Protein AF-A0A412A015-F1 (afdb_monomer)

Organism: NCBI:txid491921

Nearest PDB structures (foldseek):
  1dlq-assembly1_B  TM=6.192E-01  e=5.025E+00  Acinetobacter baylyi ADP1
  9axv-assembly1_AU  TM=5.858E-01  e=9.265E+00  Schizosaccharomyces pombe

Radius of gyration: 15.04 Å; Cα contacts (8 Å, |Δi|>4): 245; chains: 1; bounding box: 33×33×51 Å

Structure (mmCIF, N/CA/C/O backbone):
data_AF-A0A412A015-F1
#
_entry.id   AF-A0A412A015-F1
#
loop_
_atom_site.group_PDB
_atom_site.id
_atom_site.type_symbol
_atom_site.label_atom_id
_atom_site.label_alt_id
_atom_site.label_comp_id
_atom_site.label_asym_id
_atom_site.label_entity_id
_atom_site.label_seq_id
_atom_site.pdbx_PDB_ins_code
_atom_site.Cartn_x
_atom_site.Cartn_y
_atom_site.Cartn_z
_atom_site.occupancy
_atom_site.B_iso_or_equiv
_atom_site.auth_seq_id
_atom_site.auth_comp_id
_atom_site.auth_asym_id
_atom_site.auth_atom_id
_atom_site.pdbx_PDB_model_num
ATOM 1 N N . MET A 1 1 ? 14.291 -6.846 10.092 1.00 57.53 1 MET A N 1
ATOM 2 C CA . MET A 1 1 ? 13.620 -5.918 9.161 1.00 57.53 1 MET A CA 1
ATOM 3 C C . MET A 1 1 ? 12.517 -5.234 9.947 1.00 57.53 1 MET A C 1
ATOM 5 O O . MET A 1 1 ? 12.012 -5.866 10.870 1.00 57.53 1 MET A O 1
ATOM 9 N N . GLY A 1 2 ? 12.268 -3.950 9.680 1.00 76.25 2 GLY A N 1
ATOM 10 C CA . GLY A 1 2 ? 11.209 -3.178 10.340 1.00 76.25 2 GLY A CA 1
ATOM 11 C C . GLY A 1 2 ? 9.816 -3.598 9.871 1.00 76.25 2 GLY A C 1
ATOM 12 O O . GLY A 1 2 ? 9.691 -4.554 9.103 1.00 76.25 2 GLY A O 1
ATOM 13 N N . GLN A 1 3 ? 8.791 -2.894 10.341 1.00 89.19 3 GLN A N 1
ATOM 14 C CA . GLN A 1 3 ? 7.418 -3.067 9.869 1.00 89.19 3 GLN A CA 1
ATOM 15 C C . GLN A 1 3 ? 7.094 -2.010 8.813 1.00 89.19 3 GLN A C 1
ATOM 17 O O . GLN A 1 3 ? 7.634 -0.904 8.839 1.00 89.19 3 GLN A O 1
ATOM 22 N N . PHE A 1 4 ? 6.211 -2.356 7.882 1.00 94.25 4 PHE A N 1
ATOM 23 C CA . PHE A 1 4 ? 5.628 -1.395 6.962 1.00 94.25 4 PHE A CA 1
ATOM 24 C C . PHE A 1 4 ? 4.392 -0.774 7.593 1.00 94.25 4 PHE A C 1
ATOM 26 O O . PHE A 1 4 ? 3.511 -1.484 8.076 1.00 94.25 4 PHE A O 1
ATOM 33 N N . SER A 1 5 ? 4.303 0.545 7.536 1.00 95.12 5 SER A N 1
ATOM 34 C CA . SER A 1 5 ? 3.103 1.279 7.904 1.00 95.12 5 SER A CA 1
ATOM 35 C C . SER A 1 5 ? 3.038 2.570 7.102 1.00 95.12 5 SER A C 1
ATOM 37 O O . SER A 1 5 ? 4.060 3.149 6.722 1.00 95.12 5 SER A O 1
ATOM 39 N N . TRP A 1 6 ? 1.813 3.009 6.857 1.00 97.00 6 TRP A N 1
ATOM 40 C CA . TRP A 1 6 ? 1.496 4.228 6.133 1.00 97.00 6 TRP A CA 1
ATOM 41 C C . TRP A 1 6 ? 0.447 5.013 6.898 1.00 97.00 6 TRP A C 1
ATOM 43 O O . TRP A 1 6 ? -0.197 4.502 7.812 1.00 97.00 6 TRP A O 1
ATOM 53 N N . LYS A 1 7 ? 0.223 6.248 6.471 1.00 97.12 7 LYS A N 1
ATOM 54 C CA . LYS A 1 7 ? -0.950 7.024 6.846 1.00 97.12 7 LYS A CA 1
ATOM 55 C C . LYS A 1 7 ? -2.031 6.867 5.790 1.00 97.12 7 LYS A C 1
ATOM 57 O O . LYS A 1 7 ? -1.752 6.906 4.588 1.00 97.12 7 LYS A O 1
ATOM 62 N N . THR A 1 8 ? -3.271 6.721 6.237 1.00 97.56 8 THR A N 1
ATOM 63 C CA . THR A 1 8 ? -4.439 6.754 5.358 1.00 97.56 8 THR A CA 1
ATOM 64 C C . THR A 1 8 ? -4.493 8.089 4.615 1.00 97.56 8 THR A C 1
ATOM 66 O O . THR A 1 8 ? -4.212 9.159 5.154 1.00 97.56 8 THR A O 1
ATOM 69 N N . SER A 1 9 ? -4.823 8.040 3.333 1.00 97.44 9 SER A N 1
ATOM 70 C CA . SER A 1 9 ? -4.836 9.197 2.448 1.00 97.44 9 SER A CA 1
ATOM 71 C C . SER A 1 9 ? -5.930 10.203 2.820 1.00 97.44 9 SER A C 1
ATOM 73 O O . SER A 1 9 ? -5.715 11.400 2.621 1.00 97.44 9 SER A O 1
ATOM 75 N N . ASP A 1 10 ? -7.056 9.736 3.369 1.00 97.44 10 ASP A N 1
ATOM 76 C CA . ASP A 1 10 ? -8.255 10.512 3.715 1.00 97.44 10 ASP A CA 1
ATOM 77 C C . ASP A 1 10 ? -8.211 11.125 5.123 1.00 97.44 10 ASP A C 1
ATOM 79 O O . ASP A 1 10 ? -8.477 12.316 5.282 1.00 97.44 10 ASP A O 1
ATOM 83 N N . THR A 1 11 ? -7.854 10.343 6.143 1.00 96.38 11 THR A N 1
ATOM 84 C CA . THR A 1 11 ? -7.856 10.788 7.550 1.00 96.38 11 THR A CA 1
ATOM 85 C C . THR A 1 11 ? -6.464 11.114 8.088 1.00 96.38 11 THR A C 1
ATOM 87 O O . THR A 1 11 ? -6.353 11.710 9.159 1.00 96.38 11 THR A O 1
ATOM 90 N N . LYS A 1 12 ? -5.398 10.760 7.354 1.00 95.94 12 LYS A N 1
ATOM 91 C CA . LYS A 1 12 ? -3.989 10.886 7.777 1.00 95.94 12 LYS A CA 1
ATOM 92 C C . LYS A 1 12 ? -3.657 10.104 9.053 1.00 95.94 12 LYS A C 1
ATOM 94 O O . LYS A 1 12 ? -2.639 10.369 9.693 1.00 95.94 12 LYS A O 1
ATOM 99 N N . ARG A 1 13 ? -4.488 9.123 9.406 1.00 94.62 13 ARG A N 1
ATOM 100 C CA . ARG A 1 13 ? -4.288 8.230 10.547 1.00 94.62 13 ARG A CA 1
ATOM 101 C C . ARG A 1 13 ? -3.248 7.169 10.193 1.00 94.62 13 ARG A C 1
ATOM 103 O O . ARG A 1 13 ? -3.302 6.598 9.106 1.00 94.62 13 ARG A O 1
ATOM 110 N N . ALA A 1 14 ? -2.309 6.900 11.096 1.00 95.56 14 ALA A N 1
A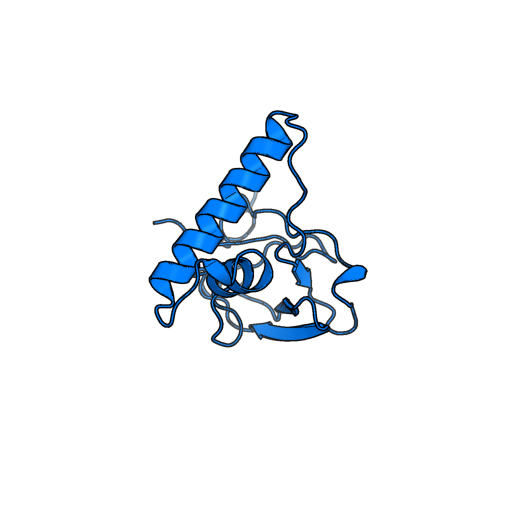TOM 111 C CA . ALA A 1 14 ? -1.359 5.801 10.937 1.00 95.56 14 ALA A CA 1
ATOM 112 C C . ALA A 1 14 ? -2.094 4.453 10.896 1.00 95.56 14 ALA A C 1
ATOM 114 O O . ALA A 1 14 ? -2.992 4.222 11.703 1.00 95.56 14 ALA A O 1
ATOM 115 N N . ILE A 1 15 ? -1.722 3.574 9.967 1.00 96.12 15 ILE A N 1
ATOM 116 C CA . ILE A 1 15 ? -2.253 2.213 9.858 1.00 96.12 15 ILE A CA 1
ATOM 117 C C . ILE A 1 15 ? -1.521 1.340 10.875 1.00 96.12 15 ILE A C 1
ATOM 119 O O . ILE A 1 15 ? -0.444 0.803 10.623 1.00 96.12 15 ILE A O 1
ATOM 123 N N . THR A 1 16 ? -2.116 1.221 12.050 1.00 95.38 16 THR A N 1
ATOM 124 C CA . THR A 1 16 ? -1.543 0.507 13.183 1.00 95.38 16 THR A CA 1
ATOM 125 C C . THR A 1 16 ? -1.654 -1.009 13.045 1.00 95.38 16 THR A C 1
ATOM 127 O O . THR A 1 16 ? -2.596 -1.539 12.444 1.00 95.38 16 THR A O 1
ATOM 130 N N . ILE A 1 17 ? -0.680 -1.724 13.610 1.00 93.81 17 ILE A N 1
ATOM 131 C CA . ILE A 1 17 ? -0.719 -3.186 13.662 1.00 93.81 17 ILE A CA 1
ATOM 132 C C . ILE A 1 17 ? -1.685 -3.680 14.737 1.00 93.81 17 ILE A C 1
ATOM 134 O O . ILE A 1 17 ? -1.992 -2.986 15.701 1.00 93.81 17 ILE A O 1
ATOM 138 N N . TRP A 1 18 ? -2.140 -4.923 14.610 1.00 90.12 18 TRP A N 1
ATOM 139 C CA . TRP A 1 18 ? -3.085 -5.506 15.564 1.00 90.12 18 TRP A CA 1
ATOM 140 C C . TRP A 1 18 ? -2.539 -5.669 16.989 1.00 90.12 18 TRP A C 1
ATOM 142 O O . TRP A 1 18 ? -3.335 -5.732 17.920 1.00 90.12 18 TRP A O 1
ATOM 152 N N . ASP A 1 19 ? -1.217 -5.754 17.140 1.00 88.69 19 ASP A N 1
ATOM 153 C CA . ASP A 1 19 ? -0.521 -5.976 18.416 1.00 88.69 19 ASP A CA 1
ATOM 154 C C . ASP A 1 19 ? -0.025 -4.668 19.068 1.00 88.69 19 ASP A C 1
ATOM 156 O O . ASP A 1 19 ? 0.731 -4.707 20.035 1.00 88.69 19 ASP A O 1
ATOM 160 N N . CYS A 1 20 ? -0.407 -3.497 18.542 1.00 86.88 20 CYS A N 1
ATOM 161 C CA . CYS A 1 20 ? -0.162 -2.230 19.232 1.00 86.88 20 CYS A CA 1
ATOM 162 C C . CYS A 1 20 ? -1.295 -1.913 20.223 1.00 86.88 20 CYS A C 1
ATOM 164 O O . CYS A 1 20 ? -2.366 -2.521 20.187 1.00 86.88 20 CYS A O 1
ATOM 166 N N . GLU A 1 21 ? -1.070 -0.935 21.100 1.00 85.44 21 GLU A N 1
ATOM 167 C CA . GLU A 1 21 ? -2.040 -0.525 22.122 1.00 85.44 21 GLU A CA 1
ATOM 168 C C . GLU A 1 21 ? -3.361 -0.008 21.532 1.00 85.44 21 GLU A C 1
ATOM 170 O O . GLU A 1 21 ? -4.439 -0.406 21.980 1.00 85.44 21 GLU A O 1
ATOM 175 N N . ASP A 1 22 ? -3.281 0.796 20.470 1.00 83.25 22 ASP A N 1
ATOM 176 C CA . ASP A 1 22 ? -4.448 1.295 19.731 1.00 83.25 22 ASP A CA 1
ATOM 177 C C . ASP A 1 22 ? -5.192 0.191 18.956 1.00 83.25 22 ASP A C 1
ATOM 179 O O . ASP A 1 22 ? -6.326 0.387 18.502 1.00 83.25 22 ASP A O 1
ATOM 183 N N . GLY A 1 23 ? -4.552 -0.971 18.791 1.00 89.25 23 GLY A N 1
ATOM 184 C CA . GLY A 1 23 ? -4.981 -2.051 17.917 1.00 89.25 23 GLY A CA 1
ATOM 185 C C . GLY A 1 23 ? -5.017 -1.649 16.441 1.00 89.25 23 GLY A C 1
ATOM 186 O O . GLY A 1 23 ? -4.741 -0.516 16.048 1.00 89.25 23 GLY A O 1
ATOM 187 N N . SER A 1 24 ? -5.412 -2.596 15.594 1.00 92.50 24 SER A N 1
ATOM 188 C CA . SER A 1 24 ? -5.666 -2.329 14.176 1.00 92.50 24 SER A CA 1
ATOM 189 C C . SER A 1 24 ? -7.112 -1.881 13.945 1.00 92.50 24 SER A C 1
ATOM 191 O O . SER A 1 24 ? -8.008 -2.102 14.765 1.00 92.50 24 SER A O 1
ATOM 193 N N . PHE A 1 25 ? -7.360 -1.254 12.798 1.00 95.31 25 PHE A N 1
ATOM 194 C CA . PHE A 1 25 ? -8.692 -0.837 12.367 1.00 95.31 25 PHE A CA 1
ATOM 195 C C . PHE A 1 25 ? -8.932 -1.206 10.896 1.00 95.31 25 PHE A C 1
ATOM 197 O O . PHE A 1 25 ? -7.977 -1.456 10.159 1.00 95.31 25 PHE A O 1
ATOM 204 N N . PRO A 1 26 ? -10.203 -1.260 10.447 1.00 97.25 26 PRO A N 1
ATOM 205 C CA . PRO A 1 26 ? -10.524 -1.503 9.048 1.00 97.25 26 PRO A CA 1
ATOM 206 C C . PRO A 1 26 ? -9.924 -0.429 8.141 1.00 97.25 26 PRO A C 1
ATOM 208 O O . PRO A 1 26 ? -10.260 0.746 8.263 1.00 97.25 26 PRO A O 1
ATOM 211 N N . VAL A 1 27 ? -9.091 -0.852 7.200 1.00 98.00 27 VAL A N 1
ATOM 212 C CA . VAL A 1 27 ? -8.455 0.008 6.206 1.00 98.00 27 VAL A CA 1
ATOM 213 C C . VAL A 1 27 ? -8.573 -0.629 4.829 1.00 98.00 27 VAL A C 1
ATOM 215 O O . VAL A 1 27 ? -8.517 -1.851 4.679 1.00 98.00 27 VAL A O 1
ATOM 218 N N . TYR A 1 28 ? -8.754 0.197 3.809 1.00 98.50 28 TYR A N 1
ATOM 219 C CA . TYR A 1 28 ? -8.846 -0.243 2.427 1.00 98.50 28 TYR A CA 1
ATOM 220 C C . TYR A 1 28 ? -7.609 0.203 1.662 1.00 98.50 28 TYR A C 1
ATOM 222 O O . TYR A 1 28 ? -7.324 1.396 1.599 1.00 98.50 28 TYR A O 1
ATOM 230 N N . LEU A 1 29 ? -6.908 -0.737 1.030 1.00 98.56 29 LEU A N 1
ATOM 231 C CA . LEU A 1 29 ? -6.015 -0.419 -0.081 1.00 98.56 29 LEU A CA 1
ATOM 232 C C . LEU A 1 29 ? -6.885 -0.194 -1.322 1.00 98.56 29 LEU A C 1
ATOM 234 O O . LEU A 1 29 ? -7.615 -1.094 -1.749 1.00 98.56 29 LEU A O 1
ATOM 238 N N . VAL A 1 30 ? -6.834 1.016 -1.877 1.00 98.50 30 VAL A N 1
ATOM 239 C CA . VAL A 1 30 ? -7.622 1.386 -3.057 1.00 98.50 30 VAL A CA 1
ATOM 240 C C . VAL A 1 30 ? -6.770 1.174 -4.298 1.00 98.50 30 VAL A C 1
ATOM 242 O O . VAL A 1 30 ? -5.683 1.738 -4.424 1.00 98.50 30 VAL A O 1
ATOM 245 N N . THR A 1 31 ? -7.256 0.356 -5.223 1.00 98.12 31 THR A N 1
ATOM 246 C CA . THR A 1 31 ? -6.549 0.044 -6.468 1.00 98.12 31 THR A CA 1
ATOM 247 C C . THR A 1 31 ? -6.853 1.088 -7.556 1.00 98.12 31 THR A C 1
ATOM 249 O O . THR A 1 31 ? -7.879 1.772 -7.487 1.00 98.12 31 THR A O 1
ATOM 252 N N . PRO A 1 32 ? -6.017 1.217 -8.607 1.00 97.88 32 PRO A N 1
ATOM 253 C CA . PRO A 1 32 ? -6.256 2.159 -9.707 1.00 97.88 32 PRO A CA 1
ATOM 254 C C . PRO A 1 32 ? -7.575 1.966 -10.469 1.00 97.88 32 PRO A C 1
ATOM 256 O O . PRO A 1 32 ? -8.086 2.913 -11.062 1.00 97.88 32 PRO A O 1
ATOM 259 N N . ASP A 1 33 ? -8.125 0.753 -10.474 1.00 97.12 33 ASP A N 1
ATOM 260 C CA . ASP A 1 33 ? -9.431 0.410 -11.047 1.00 97.12 33 ASP A CA 1
ATOM 261 C C . ASP A 1 33 ? -10.591 0.540 -10.044 1.00 97.12 33 ASP A C 1
ATOM 263 O O . ASP A 1 33 ? -11.723 0.171 -10.351 1.00 97.12 33 ASP A O 1
ATOM 267 N N . ASN A 1 34 ? -10.339 1.163 -8.887 1.00 97.62 34 ASN A N 1
ATOM 268 C CA . ASN A 1 34 ? -11.303 1.440 -7.825 1.00 97.62 34 ASN A CA 1
ATOM 269 C C . ASN A 1 34 ? -11.848 0.197 -7.108 1.00 97.62 34 ASN A C 1
ATOM 271 O O . ASN A 1 34 ? -12.916 0.289 -6.491 1.00 97.62 34 ASN A O 1
ATOM 275 N N . GLU A 1 35 ? -11.132 -0.927 -7.120 1.00 97.56 35 GLU A N 1
ATOM 276 C CA . GLU A 1 35 ? -11.366 -2.006 -6.160 1.00 97.56 35 GLU A CA 1
ATOM 277 C C . GLU A 1 35 ? -10.845 -1.612 -4.770 1.00 97.56 35 GLU A C 1
ATOM 279 O O . GLU A 1 35 ? -9.938 -0.790 -4.615 1.00 97.56 35 GLU A O 1
ATOM 284 N N . LYS A 1 36 ? -11.503 -2.139 -3.733 1.00 97.75 36 LYS A N 1
ATOM 285 C CA . LYS A 1 36 ? -11.231 -1.817 -2.328 1.00 97.75 36 LYS A CA 1
ATOM 286 C C . LYS A 1 36 ? -10.830 -3.101 -1.622 1.00 97.75 36 LYS A C 1
ATOM 288 O O . LYS A 1 36 ? -11.678 -3.949 -1.337 1.00 97.75 36 LYS A O 1
ATOM 293 N N . ILE A 1 37 ? -9.540 -3.241 -1.350 1.00 98.38 37 ILE A N 1
ATOM 294 C CA . ILE A 1 37 ? -8.985 -4.409 -0.675 1.00 98.38 37 ILE A CA 1
ATOM 295 C C . ILE A 1 37 ? -8.996 -4.128 0.827 1.00 98.38 37 ILE A C 1
ATOM 297 O O . ILE A 1 37 ? -8.205 -3.330 1.322 1.00 98.38 37 ILE A O 1
ATOM 301 N N . LEU A 1 38 ? -9.937 -4.750 1.535 1.00 98.38 38 LEU A N 1
ATOM 302 C CA . LEU A 1 38 ? -10.133 -4.555 2.969 1.00 98.38 38 LEU A CA 1
ATOM 303 C C . LEU A 1 38 ? -9.134 -5.373 3.792 1.00 98.38 38 LEU A C 1
ATOM 305 O O . LEU A 1 38 ? -9.125 -6.600 3.701 1.00 98.38 38 LEU A O 1
ATOM 309 N N . GLU A 1 39 ? -8.414 -4.696 4.680 1.00 98.12 39 GLU A N 1
ATOM 310 C CA . GLU A 1 39 ? -7.670 -5.290 5.786 1.00 98.12 39 GLU A CA 1
ATOM 311 C C . GLU A 1 39 ? -8.284 -4.854 7.119 1.00 98.12 39 GLU A C 1
ATOM 313 O O . GLU A 1 39 ? -8.598 -3.683 7.313 1.00 98.12 39 GLU A O 1
ATOM 318 N N . ARG A 1 40 ? -8.510 -5.799 8.035 1.00 96.56 40 ARG A N 1
ATOM 319 C CA . ARG A 1 40 ? -9.095 -5.516 9.360 1.00 96.56 40 ARG A CA 1
ATOM 320 C C . ARG A 1 40 ? -8.122 -5.747 10.500 1.00 96.56 40 ARG A C 1
ATOM 322 O O . ARG A 1 40 ? -8.371 -5.230 11.579 1.00 96.56 40 ARG A O 1
ATOM 329 N N . ASN A 1 41 ? -7.109 -6.579 10.278 1.00 95.00 41 ASN A N 1
ATOM 330 C CA . ASN A 1 41 ? -6.190 -7.031 11.302 1.00 95.00 41 ASN A CA 1
ATOM 331 C C . ASN A 1 41 ? -4.755 -6.958 10.782 1.00 95.00 41 ASN A C 1
ATOM 333 O O . ASN A 1 41 ? -4.083 -7.976 10.626 1.00 95.00 41 ASN A O 1
ATOM 337 N N . TYR A 1 42 ? -4.320 -5.740 10.461 1.00 96.44 42 TYR A N 1
ATOM 338 C CA . TYR A 1 42 ? -3.042 -5.500 9.807 1.00 96.44 42 TYR A CA 1
ATOM 339 C C . TYR A 1 42 ? -1.863 -5.986 10.666 1.00 96.44 42 TYR A C 1
ATOM 341 O O . TYR A 1 42 ? -1.768 -5.670 11.849 1.00 96.44 42 TYR A O 1
ATOM 349 N N . GLU A 1 43 ? -0.961 -6.767 10.069 1.00 95.19 43 GLU A N 1
ATOM 350 C CA . GLU A 1 43 ? 0.167 -7.405 10.771 1.00 95.19 43 GLU A CA 1
ATOM 351 C C . GLU A 1 43 ? 1.501 -6.655 10.615 1.00 95.19 43 GLU A C 1
ATOM 353 O O . GLU A 1 43 ? 2.504 -7.068 11.191 1.00 95.19 43 GLU A O 1
ATOM 358 N N . GLY A 1 44 ? 1.541 -5.572 9.830 1.00 94.62 44 GLY A N 1
ATOM 359 C CA . GLY A 1 44 ? 2.767 -4.789 9.614 1.00 94.62 44 GLY A CA 1
ATOM 360 C C . GLY A 1 44 ? 3.657 -5.273 8.464 1.00 94.62 44 GLY A C 1
ATOM 361 O O . GLY A 1 44 ? 4.744 -4.737 8.265 1.00 94.62 44 GLY A O 1
ATOM 362 N N . TYR A 1 45 ? 3.228 -6.270 7.684 1.00 95.19 45 TYR A N 1
ATOM 363 C CA . TYR A 1 45 ? 4.014 -6.838 6.574 1.00 95.19 45 TYR A CA 1
ATOM 364 C C . TYR A 1 45 ? 3.646 -6.294 5.188 1.00 95.19 45 TYR A C 1
ATOM 366 O O . TYR A 1 45 ? 4.071 -6.852 4.181 1.00 95.19 45 TYR A O 1
ATOM 374 N N . GLY A 1 46 ? 2.849 -5.226 5.114 1.00 96.44 46 GLY A N 1
ATOM 375 C CA . GLY A 1 46 ? 2.399 -4.662 3.840 1.00 96.44 46 GLY A CA 1
ATOM 376 C C . GLY A 1 46 ? 1.385 -5.535 3.098 1.00 96.44 46 GLY A C 1
ATOM 377 O O . GLY A 1 46 ? 1.187 -5.348 1.902 1.00 96.44 46 GLY A O 1
ATOM 378 N N . VAL A 1 47 ? 0.740 -6.481 3.785 1.00 97.56 47 VAL A N 1
ATOM 379 C CA . VAL A 1 47 ? -0.285 -7.359 3.210 1.00 97.56 47 VAL A CA 1
ATOM 380 C C . VAL A 1 47 ? -1.670 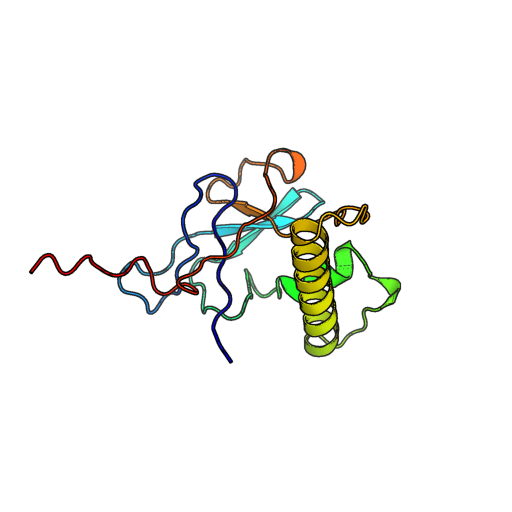-6.847 3.593 1.00 97.56 47 VAL A C 1
ATOM 382 O O . VAL A 1 47 ? -1.957 -6.672 4.774 1.00 97.56 47 VAL A O 1
ATOM 385 N N . PHE A 1 48 ? -2.523 -6.635 2.592 1.00 98.06 48 PHE A N 1
ATOM 386 C CA . PHE A 1 48 ? -3.903 -6.183 2.756 1.00 98.06 48 PHE A CA 1
ATOM 387 C C . PHE A 1 48 ? -4.831 -7.158 2.048 1.00 98.06 48 PHE A C 1
ATOM 389 O O . PHE A 1 48 ? -4.680 -7.395 0.849 1.00 98.06 48 PHE A O 1
ATOM 396 N N . GLY A 1 49 ? -5.774 -7.766 2.772 1.00 96.94 49 GLY A N 1
ATOM 397 C CA . GLY A 1 49 ? -6.750 -8.685 2.173 1.00 96.94 49 GLY A CA 1
ATOM 398 C C . GLY A 1 49 ? -6.116 -9.863 1.415 1.00 96.94 49 GLY A C 1
ATOM 399 O O . GLY A 1 49 ? -6.715 -10.386 0.477 1.00 96.94 49 GLY A O 1
ATOM 400 N N . GLY A 1 50 ? -4.894 -10.257 1.796 1.00 96.94 50 GLY A N 1
ATOM 401 C CA . GLY A 1 50 ? -4.105 -11.311 1.149 1.00 96.94 50 GLY A CA 1
ATOM 402 C C . GLY A 1 50 ? -3.232 -10.866 -0.032 1.00 96.94 50 GLY A C 1
ATOM 403 O O . GLY A 1 50 ? -2.530 -11.705 -0.591 1.00 96.94 50 GLY A O 1
ATOM 404 N N . TYR A 1 51 ? -3.239 -9.583 -0.399 1.00 98.00 51 TYR A N 1
ATOM 405 C CA . TYR A 1 51 ? -2.383 -9.023 -1.445 1.00 98.00 51 TYR A CA 1
ATOM 406 C C . TYR A 1 51 ? -1.234 -8.226 -0.840 1.00 98.00 51 TYR A C 1
ATOM 408 O O . TYR A 1 51 ? -1.445 -7.422 0.067 1.00 98.00 51 TYR A O 1
ATOM 416 N N . ASP A 1 52 ? -0.025 -8.411 -1.364 1.00 98.19 52 ASP A N 1
ATOM 417 C CA . ASP A 1 52 ? 1.114 -7.582 -0.987 1.00 98.19 52 ASP A CA 1
ATOM 418 C C . ASP A 1 52 ? 1.055 -6.217 -1.692 1.00 98.19 52 ASP A C 1
ATOM 420 O O . ASP A 1 52 ? 0.956 -6.133 -2.920 1.00 98.19 52 ASP A O 1
ATOM 424 N N . ALA A 1 53 ? 1.105 -5.136 -0.913 1.00 98.31 53 ALA A N 1
ATOM 425 C CA . ALA A 1 53 ? 0.976 -3.776 -1.420 1.00 98.31 53 ALA A CA 1
ATOM 426 C C . ALA A 1 53 ? 2.107 -3.414 -2.395 1.00 98.31 53 ALA A C 1
ATOM 428 O O . ALA A 1 53 ? 1.850 -2.799 -3.429 1.00 98.31 53 ALA A O 1
ATOM 4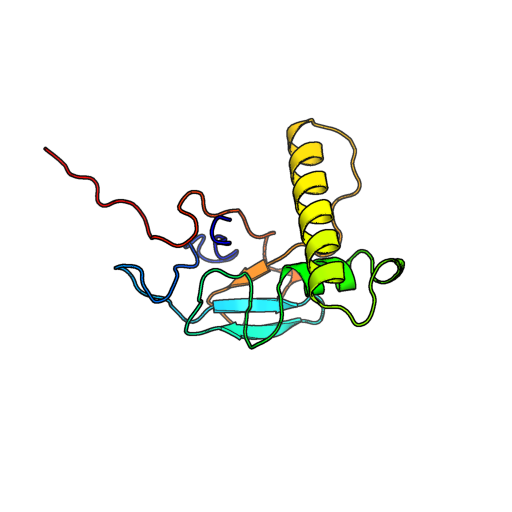29 N N . TYR A 1 54 ? 3.347 -3.825 -2.121 1.00 98.06 54 TYR A N 1
ATOM 430 C CA . TYR A 1 54 ? 4.486 -3.514 -2.984 1.00 98.06 54 TYR A CA 1
ATOM 431 C C . TYR A 1 54 ? 4.515 -4.378 -4.246 1.00 98.06 54 TYR A C 1
ATOM 433 O O . TYR A 1 54 ? 4.845 -3.877 -5.321 1.00 98.06 54 TYR A O 1
ATOM 441 N N . GLU A 1 55 ? 4.090 -5.637 -4.170 1.00 98.38 55 GLU A N 1
ATOM 442 C CA . GLU A 1 55 ? 3.829 -6.440 -5.363 1.00 98.38 55 GLU A CA 1
ATOM 443 C C . GLU A 1 55 ? 2.795 -5.755 -6.270 1.00 98.38 55 GLU A C 1
ATOM 445 O O . GLU A 1 55 ? 3.000 -5.658 -7.484 1.00 98.38 55 GLU A O 1
ATOM 450 N N . LEU A 1 56 ? 1.686 -5.268 -5.704 1.00 98.25 56 LEU A N 1
ATOM 451 C CA . LEU A 1 56 ? 0.673 -4.535 -6.464 1.00 98.25 56 LEU A CA 1
ATOM 452 C C . LEU A 1 56 ? 1.247 -3.246 -7.066 1.00 98.25 56 LEU A C 1
ATOM 454 O O . LEU A 1 56 ? 1.041 -2.981 -8.252 1.00 98.25 56 LEU A O 1
ATOM 458 N N . LEU A 1 57 ? 2.034 -2.495 -6.293 1.00 97.81 57 LEU A N 1
ATOM 459 C CA . LEU A 1 57 ? 2.713 -1.284 -6.751 1.00 97.81 57 LEU A CA 1
ATOM 460 C C . LEU A 1 57 ? 3.598 -1.549 -7.978 1.00 97.81 57 LEU A C 1
ATOM 462 O O . LEU A 1 57 ? 3.542 -0.804 -8.966 1.00 97.81 57 LEU A O 1
ATOM 466 N N . ALA A 1 58 ? 4.374 -2.637 -7.935 1.00 97.81 58 ALA A N 1
ATOM 467 C CA . ALA A 1 58 ? 5.196 -3.094 -9.047 1.00 97.81 58 ALA A CA 1
ATOM 468 C C . ALA A 1 58 ? 4.336 -3.465 -10.260 1.00 97.81 58 ALA A C 1
ATOM 470 O O . ALA A 1 58 ? 4.595 -2.988 -11.364 1.00 97.81 58 ALA A O 1
ATOM 471 N N . LYS A 1 59 ? 3.266 -4.243 -10.065 1.00 97.56 59 LYS A N 1
ATOM 472 C CA . LYS A 1 59 ? 2.360 -4.663 -11.146 1.00 97.56 59 LYS A CA 1
ATOM 473 C C . LYS A 1 59 ? 1.662 -3.484 -11.827 1.00 97.56 59 LYS A C 1
ATOM 475 O O . LYS A 1 59 ? 1.469 -3.518 -13.041 1.00 97.56 59 LYS A O 1
ATOM 480 N N . TRP A 1 60 ? 1.307 -2.431 -11.093 1.00 97.50 60 TRP A N 1
ATOM 481 C CA . TRP A 1 60 ? 0.646 -1.256 -11.671 1.00 97.50 60 TRP A CA 1
ATOM 482 C C . TRP A 1 60 ? 1.588 -0.375 -12.487 1.00 97.50 60 TRP A C 1
ATOM 484 O O . TRP A 1 60 ? 1.172 0.206 -13.491 1.00 97.50 60 TRP A O 1
ATOM 494 N N . ASN A 1 61 ? 2.849 -0.255 -12.067 1.00 96.25 61 ASN A N 1
ATOM 495 C CA . ASN A 1 61 ? 3.776 0.715 -12.650 1.00 96.25 61 ASN A CA 1
ATOM 496 C C . ASN A 1 61 ? 4.825 0.082 -13.572 1.00 96.25 61 ASN A C 1
ATOM 498 O O . ASN A 1 61 ? 5.225 0.720 -14.543 1.00 96.25 61 ASN A O 1
ATOM 502 N N . ARG A 1 62 ? 5.264 -1.149 -13.288 1.00 95.56 62 ARG A N 1
ATOM 503 C CA . ARG A 1 62 ? 6.310 -1.901 -14.004 1.00 95.56 62 ARG A CA 1
ATOM 504 C C . ARG A 1 62 ? 5.954 -3.388 -14.181 1.00 95.56 62 ARG A C 1
ATOM 506 O O . ARG A 1 62 ? 6.740 -4.265 -13.805 1.00 95.56 62 ARG A O 1
ATOM 513 N N . PRO A 1 63 ? 4.795 -3.712 -14.788 1.00 96.44 63 PRO A N 1
ATOM 514 C CA . PRO A 1 63 ? 4.414 -5.103 -15.038 1.00 96.44 63 PRO A CA 1
ATOM 515 C C . PRO A 1 63 ? 5.419 -5.844 -15.933 1.00 96.44 63 PRO A C 1
ATOM 517 O O . PRO A 1 63 ? 5.493 -7.065 -15.881 1.00 96.44 63 PRO A O 1
ATOM 520 N N . ASP A 1 64 ? 6.220 -5.118 -16.722 1.00 96.88 64 ASP A N 1
ATOM 521 C CA . ASP A 1 64 ? 7.305 -5.649 -17.553 1.00 96.88 64 ASP A CA 1
ATOM 522 C C . ASP A 1 64 ? 8.434 -6.321 -16.754 1.00 96.88 64 ASP A C 1
ATOM 524 O O . ASP A 1 64 ? 9.152 -7.154 -17.306 1.00 96.88 64 ASP A O 1
ATOM 528 N N . LEU A 1 65 ? 8.594 -5.965 -15.475 1.00 96.56 65 LEU A N 1
ATOM 529 C CA . LEU A 1 65 ? 9.615 -6.523 -14.583 1.00 96.56 65 LEU A CA 1
ATOM 530 C C . LEU A 1 65 ? 9.081 -7.629 -13.662 1.00 96.56 65 LEU A C 1
ATOM 532 O O . LEU A 1 65 ? 9.872 -8.321 -13.015 1.00 96.56 65 LEU A O 1
ATOM 536 N N . CYS A 1 66 ? 7.757 -7.773 -13.584 1.00 97.69 66 CYS A N 1
ATOM 537 C CA . CYS A 1 66 ? 7.100 -8.692 -12.665 1.00 97.69 66 CYS A CA 1
ATOM 538 C C . CYS A 1 66 ? 7.080 -10.132 -13.202 1.00 97.69 66 CYS A C 1
ATOM 540 O O . CYS A 1 66 ? 7.104 -10.369 -14.411 1.00 97.69 66 CYS A O 1
ATOM 542 N N . ASN A 1 67 ? 6.988 -11.104 -12.295 1.00 97.50 67 ASN A N 1
ATOM 543 C CA . ASN A 1 67 ? 6.795 -12.524 -12.601 1.00 97.50 67 ASN A CA 1
ATOM 544 C C . ASN A 1 67 ? 5.854 -13.187 -11.567 1.00 97.50 67 ASN A C 1
ATOM 546 O O . ASN A 1 67 ? 5.149 -12.489 -10.841 1.00 97.50 67 ASN A O 1
ATOM 550 N N . ASP A 1 68 ? 5.806 -14.521 -11.516 1.00 96.50 68 ASP A N 1
ATOM 551 C CA . ASP A 1 68 ? 4.924 -15.268 -10.601 1.00 96.50 68 ASP A CA 1
ATOM 552 C C . ASP A 1 68 ? 5.455 -15.362 -9.150 1.00 96.50 68 ASP A C 1
ATOM 554 O O . ASP A 1 68 ? 4.827 -16.004 -8.309 1.00 96.50 68 ASP A O 1
ATOM 558 N N . ASP A 1 69 ? 6.606 -14.755 -8.844 1.00 97.81 69 ASP A N 1
ATOM 559 C CA . ASP A 1 69 ? 7.201 -14.725 -7.505 1.00 97.81 69 ASP A CA 1
ATOM 560 C C . ASP A 1 69 ? 6.858 -13.407 -6.788 1.00 97.81 69 ASP A C 1
ATOM 562 O O . ASP A 1 69 ? 7.339 -12.325 -7.140 1.00 97.81 69 ASP A O 1
ATOM 566 N N . THR A 1 70 ? 6.025 -13.510 -5.751 1.00 96.62 70 THR A N 1
ATOM 567 C CA . THR A 1 70 ? 5.599 -12.376 -4.923 1.00 96.62 70 THR A CA 1
ATOM 568 C C . THR A 1 70 ? 6.774 -11.654 -4.267 1.00 96.62 70 THR A C 1
ATOM 570 O O . THR A 1 70 ? 6.764 -10.427 -4.226 1.00 96.62 70 THR A O 1
ATOM 573 N N . GLU A 1 71 ? 7.805 -12.363 -3.794 1.00 96.88 71 GLU A N 1
ATOM 574 C CA . GLU A 1 71 ? 8.952 -11.712 -3.147 1.00 96.88 71 GLU A CA 1
ATOM 575 C C . GLU A 1 71 ? 9.772 -10.921 -4.165 1.00 96.88 71 GLU A C 1
ATOM 577 O O . GLU A 1 71 ? 10.177 -9.792 -3.892 1.00 96.88 71 GLU A O 1
ATOM 582 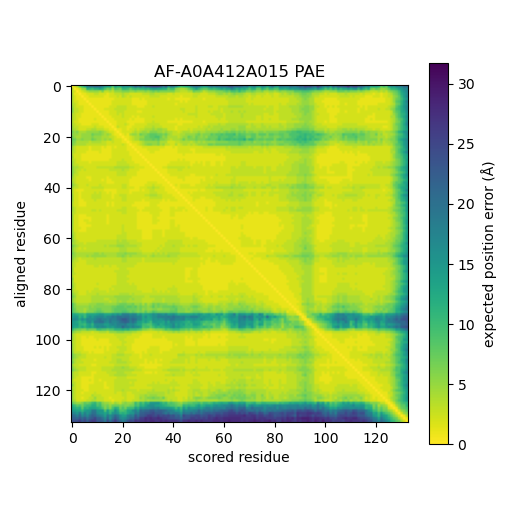N N . HIS A 1 72 ? 9.986 -11.469 -5.364 1.00 97.81 72 HIS A N 1
ATOM 583 C CA . HIS A 1 72 ? 10.647 -10.743 -6.455 1.00 97.81 72 HIS A CA 1
ATOM 584 C C . HIS A 1 72 ? 9.889 -9.455 -6.808 1.00 97.81 72 HIS A C 1
ATOM 586 O O . HIS A 1 72 ? 10.485 -8.378 -6.874 1.00 97.81 72 HIS A O 1
ATOM 592 N N . ASN A 1 73 ? 8.567 -9.544 -6.966 1.00 98.31 73 ASN A N 1
ATOM 593 C CA . ASN A 1 73 ? 7.727 -8.386 -7.278 1.00 98.31 73 ASN A CA 1
ATOM 594 C C . ASN A 1 73 ? 7.695 -7.358 -6.137 1.00 98.31 73 ASN A C 1
ATOM 596 O O . ASN A 1 73 ? 7.724 -6.156 -6.403 1.00 98.31 73 ASN A O 1
ATOM 600 N N . ARG A 1 74 ? 7.674 -7.812 -4.877 1.00 97.75 74 ARG A N 1
ATOM 601 C CA . ARG A 1 74 ? 7.751 -6.946 -3.694 1.00 97.75 74 ARG A CA 1
ATOM 602 C C . ARG A 1 74 ? 9.018 -6.094 -3.723 1.00 97.75 74 ARG A C 1
ATOM 604 O O . ARG A 1 74 ? 8.924 -4.885 -3.536 1.00 97.75 74 ARG A O 1
ATOM 611 N N . HIS A 1 75 ? 10.182 -6.689 -3.995 1.00 97.62 75 HIS A N 1
ATOM 612 C CA . HIS A 1 75 ? 11.441 -5.935 -4.073 1.00 97.62 75 HIS A CA 1
ATOM 613 C C . HIS A 1 75 ? 11.392 -4.854 -5.160 1.00 97.62 75 HIS A C 1
ATOM 615 O O . HIS A 1 75 ? 11.790 -3.723 -4.904 1.00 97.62 75 HIS A O 1
ATOM 621 N N . ILE A 1 76 ? 10.822 -5.157 -6.333 1.00 97.31 76 ILE A N 1
ATOM 622 C CA . ILE A 1 76 ? 10.620 -4.152 -7.391 1.00 97.31 76 ILE A CA 1
ATOM 623 C C . ILE A 1 76 ? 9.741 -3.000 -6.891 1.00 97.31 76 ILE A C 1
ATOM 625 O O . ILE A 1 76 ? 10.033 -1.839 -7.169 1.00 97.31 76 ILE A O 1
ATOM 629 N N . GLY A 1 77 ? 8.661 -3.309 -6.172 1.00 97.06 77 GLY A N 1
ATOM 630 C CA . GLY A 1 77 ? 7.761 -2.305 -5.611 1.00 97.06 77 GLY A CA 1
ATOM 631 C C . GLY A 1 77 ? 8.451 -1.392 -4.603 1.00 97.06 77 GLY A C 1
ATOM 632 O O . GLY A 1 77 ? 8.300 -0.176 -4.689 1.00 97.06 77 GLY A O 1
ATOM 633 N N . ILE A 1 78 ? 9.230 -1.971 -3.688 1.00 96.06 78 ILE A N 1
ATOM 634 C CA . ILE A 1 78 ? 10.011 -1.224 -2.692 1.00 96.06 78 ILE A CA 1
ATOM 635 C C . ILE A 1 78 ? 11.027 -0.318 -3.393 1.00 96.06 78 ILE A C 1
ATOM 637 O O . ILE A 1 78 ? 11.025 0.887 -3.153 1.00 96.06 78 ILE A O 1
ATOM 641 N N . ASP A 1 79 ? 11.818 -0.860 -4.324 1.00 95.44 79 ASP A N 1
ATOM 642 C CA . ASP A 1 79 ? 12.820 -0.091 -5.071 1.00 95.44 79 ASP A CA 1
ATOM 643 C C . ASP A 1 79 ? 12.180 1.089 -5.826 1.00 95.44 79 ASP A C 1
ATOM 645 O O . ASP A 1 79 ? 12.735 2.190 -5.868 1.00 95.44 79 ASP A O 1
ATOM 649 N N . LEU A 1 80 ? 10.998 0.879 -6.420 1.00 94.00 80 LEU A N 1
ATOM 650 C CA . LEU A 1 80 ? 10.240 1.924 -7.114 1.00 94.00 80 LEU A CA 1
ATOM 651 C C . LEU A 1 80 ? 9.786 3.040 -6.170 1.00 94.00 80 LEU A C 1
ATOM 653 O O . LEU A 1 80 ? 9.911 4.217 -6.517 1.00 94.00 80 LEU A O 1
ATOM 657 N N . ASP A 1 81 ? 9.241 2.678 -5.012 1.00 93.88 81 ASP A N 1
ATOM 658 C CA . ASP A 1 81 ? 8.759 3.621 -4.003 1.00 93.88 81 ASP A CA 1
ATOM 659 C C . ASP A 1 81 ? 9.912 4.440 -3.406 1.00 93.88 81 ASP A C 1
ATOM 661 O O . ASP A 1 81 ? 9.861 5.673 -3.388 1.00 93.88 81 ASP A O 1
ATOM 665 N N . GLU A 1 82 ? 11.004 3.777 -3.018 1.00 92.12 82 GLU A N 1
ATOM 666 C CA . GLU A 1 82 ? 12.210 4.428 -2.499 1.00 92.12 82 GLU A CA 1
ATOM 667 C C . GLU A 1 82 ? 12.841 5.368 -3.531 1.00 92.12 82 GLU A C 1
ATOM 669 O O . GLU A 1 82 ? 13.148 6.522 -3.215 1.00 92.12 82 GLU A O 1
ATOM 674 N N . CYS A 1 83 ? 12.986 4.922 -4.784 1.00 90.31 83 CYS A N 1
ATOM 675 C CA . CYS A 1 83 ? 13.508 5.767 -5.857 1.00 90.31 83 CYS A CA 1
ATOM 676 C C . CYS A 1 83 ? 12.616 6.989 -6.091 1.00 90.31 83 CYS A C 1
ATOM 678 O O . CYS A 1 83 ? 13.122 8.098 -6.278 1.00 90.31 83 CYS A O 1
ATOM 680 N N . TRP A 1 84 ? 11.291 6.821 -6.084 1.00 88.81 84 TRP A N 1
ATOM 681 C CA . TRP A 1 84 ? 10.365 7.938 -6.260 1.00 88.81 84 TRP A CA 1
ATOM 682 C C . TRP A 1 84 ? 10.479 8.954 -5.116 1.00 88.81 84 TRP A C 1
ATOM 684 O O . TRP A 1 84 ? 10.607 10.155 -5.375 1.00 88.81 84 TRP A O 1
ATOM 694 N N . LYS A 1 85 ? 10.516 8.484 -3.864 1.00 87.88 85 LYS A N 1
ATOM 695 C CA . LYS A 1 85 ? 10.699 9.328 -2.673 1.00 87.88 85 LYS A CA 1
ATOM 696 C C . LYS A 1 85 ? 12.033 10.072 -2.697 1.00 87.88 85 LYS A C 1
ATOM 698 O O . LYS A 1 85 ? 12.057 11.279 -2.455 1.00 87.88 85 LYS A O 1
ATOM 703 N N . TRP A 1 86 ? 13.123 9.389 -3.051 1.00 87.94 86 TRP A N 1
ATOM 704 C CA . TRP A 1 86 ? 14.450 9.995 -3.176 1.00 87.94 86 TRP A CA 1
ATOM 705 C C . TRP A 1 86 ? 14.452 11.117 -4.224 1.00 87.94 86 TRP A C 1
ATOM 707 O O . TRP A 1 86 ? 14.792 12.258 -3.913 1.00 87.94 86 TRP A O 1
ATOM 717 N N . ASN A 1 87 ? 13.972 10.844 -5.440 1.00 86.06 87 ASN A N 1
ATOM 718 C CA . ASN A 1 87 ? 13.934 11.846 -6.511 1.00 86.06 87 ASN A CA 1
ATOM 719 C C . ASN A 1 87 ? 13.064 13.060 -6.150 1.00 86.06 87 ASN A C 1
ATOM 721 O O . ASN A 1 87 ? 13.457 14.202 -6.399 1.00 86.06 87 ASN A O 1
ATOM 725 N N . LYS A 1 88 ? 11.913 12.826 -5.499 1.00 83.00 88 LYS A N 1
ATOM 726 C CA . LYS A 1 88 ? 11.021 13.888 -5.011 1.00 83.00 88 LYS A CA 1
ATOM 727 C C . LYS A 1 88 ? 11.720 14.809 -4.004 1.00 83.00 88 LYS A C 1
ATOM 729 O O . LYS A 1 88 ? 11.513 16.019 -4.053 1.00 83.00 88 LYS A O 1
ATOM 734 N N . LEU A 1 89 ? 12.551 14.263 -3.112 1.00 84.19 89 LEU A N 1
ATOM 735 C CA . LEU A 1 89 ? 13.314 15.038 -2.123 1.00 84.19 89 LEU A CA 1
ATOM 736 C C . LEU A 1 89 ? 14.479 15.820 -2.743 1.00 84.19 89 LEU A C 1
ATOM 738 O O . LEU A 1 89 ? 14.802 16.911 -2.274 1.00 84.19 89 LEU A O 1
ATOM 742 N N . HIS A 1 90 ? 15.104 15.282 -3.790 1.00 84.31 90 HIS A N 1
ATOM 743 C CA . HIS A 1 90 ? 16.278 15.884 -4.427 1.00 84.31 90 HIS A CA 1
ATOM 744 C C . HIS A 1 90 ? 15.949 16.838 -5.584 1.00 84.31 90 HIS A C 1
ATOM 746 O O . HIS A 1 90 ? 16.859 17.439 -6.156 1.00 84.31 90 HIS A O 1
ATOM 752 N N . GLY A 1 91 ? 14.661 17.053 -5.873 1.00 73.56 91 GLY A N 1
ATOM 753 C CA . GLY A 1 91 ? 14.208 18.031 -6.863 1.00 73.56 91 GLY A CA 1
ATOM 754 C C . GLY A 1 91 ? 14.576 17.652 -8.296 1.00 73.56 91 GLY A C 1
ATOM 755 O O . GLY A 1 91 ? 14.704 18.535 -9.146 1.00 73.56 91 GLY A O 1
ATOM 756 N N . GLU A 1 92 ? 14.773 16.360 -8.561 1.00 73.19 92 GLU A N 1
ATOM 757 C CA . GLU A 1 92 ? 14.938 15.870 -9.923 1.00 73.19 92 GLU A CA 1
ATOM 758 C C . GLU A 1 92 ? 13.578 15.863 -10.628 1.00 73.19 92 GLU A C 1
ATOM 760 O O . GLU A 1 92 ? 12.552 15.528 -10.031 1.00 73.19 92 GLU A O 1
ATOM 765 N N . ASP A 1 93 ? 13.571 16.245 -11.906 1.00 66.69 93 ASP A N 1
ATOM 766 C CA . ASP A 1 93 ? 12.384 16.252 -12.767 1.00 66.69 93 ASP A CA 1
ATOM 767 C C . ASP A 1 93 ? 12.054 14.798 -13.156 1.00 66.69 93 ASP A C 1
ATOM 769 O O . ASP A 1 93 ? 12.288 14.336 -14.274 1.00 66.69 93 ASP A O 1
ATOM 773 N N . TYR A 1 94 ? 11.640 14.019 -12.157 1.00 62.38 94 TYR A N 1
ATOM 774 C CA . TYR A 1 94 ? 11.390 12.595 -12.283 1.00 62.38 94 TYR A CA 1
ATOM 775 C C . TYR A 1 94 ? 9.917 12.371 -12.617 1.00 62.38 94 TYR A C 1
ATOM 777 O O . TYR A 1 94 ? 9.044 12.958 -11.967 1.00 62.38 94 TYR A O 1
ATOM 785 N N . PRO A 1 95 ? 9.599 11.519 -13.608 1.00 64.75 95 PRO A N 1
ATOM 786 C CA . PRO A 1 95 ? 8.215 11.195 -13.902 1.00 64.75 95 PRO A CA 1
ATOM 787 C C . PRO A 1 95 ? 7.556 10.623 -12.645 1.00 64.75 95 PRO A C 1
ATOM 789 O O . PRO A 1 95 ? 7.979 9.598 -12.112 1.00 64.75 95 PRO A O 1
ATOM 792 N N . MET A 1 96 ? 6.527 11.321 -12.161 1.00 65.88 96 MET A N 1
ATOM 793 C CA . MET A 1 96 ? 5.733 10.908 -11.009 1.00 65.88 96 MET A CA 1
ATOM 794 C C . MET A 1 96 ? 5.273 9.458 -11.199 1.00 65.88 96 MET A C 1
ATOM 796 O O . MET A 1 96 ? 4.815 9.095 -12.288 1.00 65.88 96 MET A O 1
ATOM 800 N N . MET A 1 97 ? 5.370 8.641 -10.145 1.00 85.94 97 MET A N 1
ATOM 801 C CA . MET A 1 97 ? 4.769 7.310 -10.154 1.00 85.94 97 MET A CA 1
ATOM 802 C C . MET A 1 97 ? 3.291 7.448 -10.530 1.00 85.94 97 MET A C 1
ATOM 804 O O . MET A 1 97 ? 2.559 8.220 -9.910 1.00 85.94 97 MET A O 1
ATOM 808 N N . LYS A 1 98 ? 2.864 6.745 -11.585 1.00 92.06 98 LYS A N 1
ATOM 809 C CA . LYS A 1 98 ? 1.516 6.916 -12.141 1.00 92.06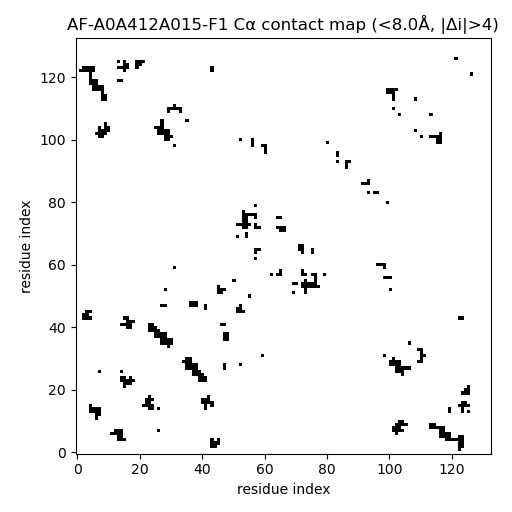 98 LYS A CA 1
ATOM 810 C C . LYS A 1 98 ? 0.452 6.415 -11.170 1.00 92.06 98 LYS A C 1
ATOM 812 O O . LYS A 1 98 ? -0.609 7.024 -11.058 1.00 92.06 98 LYS A O 1
ATOM 817 N N . TYR A 1 99 ? 0.758 5.316 -10.486 1.00 96.19 99 TYR A N 1
ATOM 818 C CA . TYR A 1 99 ? -0.150 4.649 -9.568 1.00 96.19 99 TYR A CA 1
ATOM 819 C C . TYR A 1 99 ? 0.527 4.408 -8.209 1.00 96.19 99 TYR A C 1
ATOM 821 O O . TYR A 1 99 ? 0.982 3.292 -7.965 1.00 96.19 99 TYR A O 1
ATOM 829 N N . PRO A 1 100 ? 0.655 5.431 -7.344 1.00 96.12 100 PRO A N 1
ATOM 830 C CA . PRO A 1 100 ? 1.186 5.263 -5.990 1.00 96.12 100 PRO A CA 1
ATOM 831 C C . PRO A 1 100 ? 0.234 4.471 -5.076 1.00 96.12 100 PRO A C 1
ATOM 833 O O . PRO A 1 100 ? -0.953 4.320 -5.368 1.00 96.12 100 PRO A O 1
ATOM 836 N N . LEU A 1 101 ? 0.725 3.992 -3.934 1.00 97.75 101 LEU A N 1
ATOM 837 C CA . LEU A 1 101 ? -0.139 3.386 -2.918 1.00 97.75 101 LEU A CA 1
ATOM 838 C C . LEU A 1 101 ? -1.085 4.431 -2.320 1.00 97.75 101 LEU A C 1
ATOM 840 O O . LEU A 1 101 ? -0.687 5.572 -2.078 1.00 97.75 101 LEU A O 1
ATOM 844 N N . LYS A 1 102 ? -2.341 4.036 -2.097 1.00 98.00 102 LYS A N 1
ATOM 845 C CA . LYS A 1 102 ? -3.378 4.873 -1.488 1.00 98.00 102 LYS A CA 1
ATOM 846 C C . LYS A 1 102 ? -4.234 4.017 -0.569 1.00 98.00 102 LYS A C 1
ATOM 848 O O . LYS A 1 102 ? -4.722 2.965 -0.982 1.00 98.00 102 LYS A O 1
ATOM 853 N N . PHE A 1 103 ? -4.425 4.490 0.654 1.00 98.38 103 PHE A N 1
ATOM 854 C CA . PHE A 1 103 ? -5.208 3.796 1.670 1.00 98.38 103 PHE A CA 1
ATOM 855 C C . PHE A 1 103 ? -6.322 4.710 2.164 1.00 98.38 103 PHE A C 1
ATOM 857 O O . PHE A 1 103 ? -6.116 5.916 2.245 1.00 98.38 103 PHE A O 1
ATOM 864 N N . CYS A 1 104 ? -7.486 4.177 2.508 1.00 98.06 104 CYS A N 1
ATOM 865 C CA . CYS A 1 104 ? -8.554 4.976 3.105 1.00 98.06 104 CYS A CA 1
ATOM 866 C C . CYS A 1 104 ? -9.332 4.200 4.165 1.00 98.06 104 CYS A C 1
ATOM 868 O O . CYS A 1 104 ? -9.341 2.966 4.174 1.00 98.06 104 CYS A O 1
ATOM 870 N N . GLU A 1 105 ? -10.000 4.936 5.047 1.00 97.88 105 GLU A N 1
ATOM 871 C CA . GLU A 1 105 ? -10.994 4.386 5.972 1.00 97.88 105 GLU A CA 1
ATOM 872 C C . GLU A 1 105 ? -12.393 4.393 5.335 1.00 97.88 105 GLU A C 1
ATOM 874 O O . GLU A 1 105 ? -13.187 3.482 5.583 1.00 97.88 105 GLU A O 1
ATOM 879 N N . ASP A 1 106 ? -12.692 5.381 4.480 1.00 97.31 106 ASP A N 1
ATOM 880 C CA . ASP A 1 106 ? -13.967 5.476 3.760 1.00 97.31 106 ASP A CA 1
ATOM 881 C C . ASP A 1 106 ? -13.936 4.711 2.415 1.00 97.31 106 ASP A C 1
ATOM 883 O O . ASP A 1 106 ? -13.335 5.182 1.442 1.00 97.31 106 ASP A O 1
ATOM 887 N N . PRO A 1 107 ? -14.630 3.558 2.288 1.00 94.69 107 PRO A N 1
ATOM 888 C CA . PRO A 1 107 ? -14.629 2.754 1.063 1.00 94.69 107 PRO A CA 1
ATOM 889 C C . PRO A 1 107 ? -15.412 3.387 -0.097 1.00 94.69 107 PRO A C 1
ATOM 891 O O . PRO A 1 107 ? -15.443 2.817 -1.192 1.00 94.69 107 PRO A O 1
ATOM 894 N N . THR A 1 108 ? -16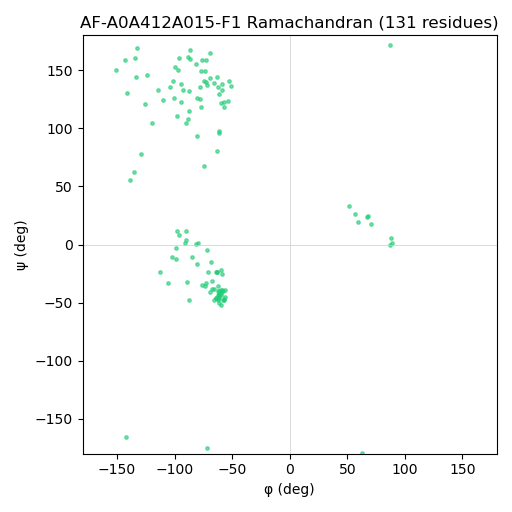.089 4.519 0.121 1.00 96.56 108 THR A N 1
ATOM 895 C CA . THR A 1 108 ? -16.794 5.248 -0.943 1.00 96.56 108 THR A CA 1
ATOM 896 C C . THR A 1 108 ? -15.859 6.117 -1.782 1.00 96.56 108 THR A C 1
ATOM 898 O O . TH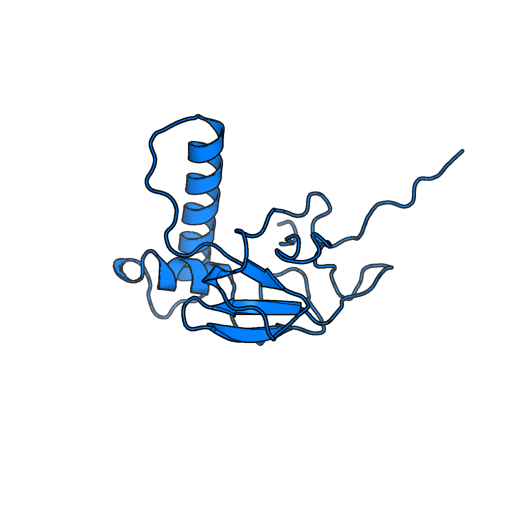R A 1 108 ? -16.225 6.488 -2.899 1.00 96.56 108 THR A O 1
ATOM 901 N N . LEU A 1 109 ? -14.647 6.390 -1.286 1.00 97.06 109 LEU A N 1
ATOM 902 C CA . LEU A 1 109 ? -13.639 7.175 -1.987 1.00 97.06 109 LEU A CA 1
ATOM 903 C C . LEU A 1 109 ? -13.027 6.381 -3.146 1.00 97.06 109 LEU A C 1
ATOM 905 O O . LEU A 1 109 ? -12.766 5.176 -3.056 1.00 97.06 109 LEU A O 1
ATOM 909 N N . ASN A 1 110 ? -12.809 7.071 -4.262 1.00 97.75 110 ASN A N 1
ATOM 910 C CA . ASN A 1 110 ? -12.143 6.509 -5.425 1.00 97.75 110 ASN A CA 1
ATOM 911 C C . ASN A 1 110 ? -10.660 6.857 -5.417 1.00 97.75 110 ASN A C 1
ATOM 913 O O . ASN A 1 110 ? -10.209 7.807 -4.782 1.00 97.75 110 ASN A O 1
ATOM 917 N N . TYR A 1 111 ? -9.895 6.085 -6.177 1.00 97.56 111 TYR A N 1
ATOM 918 C CA . TYR A 1 111 ? -8.454 6.213 -6.275 1.00 97.56 111 TYR A CA 1
ATOM 919 C C . TYR A 1 111 ? -8.013 7.616 -6.699 1.00 97.56 111 TYR A C 1
ATOM 921 O O . TYR A 1 111 ? -7.018 8.128 -6.194 1.00 97.56 111 TYR A O 1
ATOM 929 N N . GLU A 1 112 ? -8.732 8.249 -7.627 1.00 96.38 112 GLU A N 1
ATOM 930 C CA . GLU A 1 112 ? -8.401 9.586 -8.140 1.00 96.38 112 GLU A CA 1
ATOM 931 C C . GLU A 1 112 ? -8.646 10.703 -7.115 1.00 96.38 112 GLU A C 1
ATOM 933 O O . GLU A 1 112 ? -7.986 11.736 -7.192 1.00 96.38 112 GLU A O 1
ATOM 938 N N . ASP A 1 113 ? -9.528 10.472 -6.138 1.00 95.56 113 ASP A N 1
ATOM 939 C CA . ASP A 1 113 ? -9.889 11.446 -5.100 1.00 95.56 113 ASP A CA 1
ATOM 940 C C . ASP A 1 113 ? -8.912 11.438 -3.910 1.00 95.56 113 ASP A C 1
ATOM 942 O O . ASP A 1 113 ? -8.972 12.306 -3.042 1.00 95.56 113 ASP A O 1
ATOM 946 N N . LEU A 1 114 ? -8.021 10.445 -3.852 1.00 96.44 114 LEU A N 1
ATOM 947 C CA . LEU A 1 114 ? -7.076 10.246 -2.760 1.00 96.44 114 LEU A CA 1
ATOM 948 C C . LEU A 1 114 ? -5.678 10.742 -3.136 1.00 96.44 114 LEU A C 1
ATOM 950 O O . LEU A 1 114 ? -5.183 10.496 -4.240 1.00 96.44 114 LEU A O 1
ATOM 954 N N . ASP A 1 115 ? -4.985 11.360 -2.187 1.00 95.19 115 ASP A N 1
ATOM 955 C CA . ASP A 1 115 ? -3.553 11.626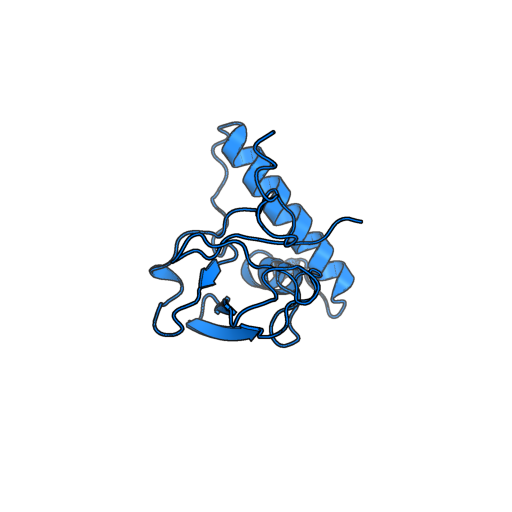 -2.313 1.00 95.19 115 ASP A CA 1
ATOM 956 C C . ASP A 1 115 ? -2.728 10.331 -2.168 1.00 95.19 115 ASP A C 1
ATOM 958 O O . ASP A 1 115 ? -3.211 9.351 -1.589 1.00 95.19 115 ASP A O 1
ATOM 962 N N . PRO A 1 116 ? -1.476 10.295 -2.663 1.00 95.31 116 PRO A N 1
ATOM 963 C CA . PRO A 1 116 ? -0.535 9.229 -2.328 1.00 95.31 116 PRO A CA 1
ATOM 964 C C . PRO A 1 116 ? -0.402 9.059 -0.811 1.00 95.31 116 PRO A C 1
ATOM 966 O O . PRO A 1 116 ? -0.371 10.050 -0.078 1.00 95.31 116 PRO A O 1
ATOM 969 N N . ALA A 1 117 ? -0.307 7.813 -0.356 1.00 95.75 117 ALA A N 1
ATOM 970 C CA . ALA A 1 117 ? -0.065 7.506 1.043 1.00 95.75 117 ALA A CA 1
ATOM 971 C C . ALA A 1 117 ? 1.304 8.038 1.495 1.00 95.75 117 ALA A C 1
ATOM 973 O O . ALA A 1 117 ? 2.277 8.030 0.737 1.00 95.75 117 ALA A O 1
ATOM 974 N N . GLU A 1 118 ? 1.366 8.496 2.740 1.00 94.38 118 GLU A N 1
ATOM 975 C CA . GLU A 1 118 ? 2.607 8.916 3.391 1.00 94.38 118 GLU A CA 1
ATOM 976 C C . GLU A 1 118 ? 3.113 7.795 4.294 1.00 94.38 118 GLU A C 1
ATOM 978 O O . GLU A 1 118 ? 2.317 7.000 4.792 1.00 94.38 118 GLU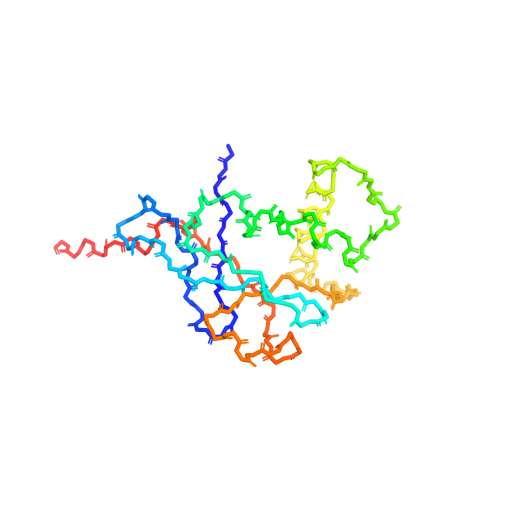 A O 1
ATOM 983 N N . ASP A 1 119 ? 4.421 7.736 4.528 1.00 93.19 119 ASP A N 1
ATOM 984 C CA . ASP A 1 119 ? 4.980 6.769 5.470 1.00 93.19 119 ASP A CA 1
ATOM 985 C C . ASP A 1 119 ? 4.583 7.123 6.903 1.00 93.19 119 ASP A C 1
ATOM 987 O O . ASP A 1 119 ? 4.536 8.296 7.294 1.00 93.19 119 ASP A O 1
ATOM 991 N N . ASP A 1 120 ? 4.330 6.093 7.701 1.00 93.94 120 ASP A N 1
ATOM 992 C CA . ASP A 1 120 ? 4.172 6.246 9.138 1.00 93.94 120 ASP A CA 1
ATOM 993 C C . ASP A 1 120 ? 5.548 6.150 9.828 1.00 93.94 120 ASP A C 1
ATOM 995 O O . ASP A 1 120 ? 6.174 5.084 9.805 1.00 93.94 120 ASP A O 1
ATOM 999 N N . PRO A 1 121 ? 6.037 7.230 10.468 1.00 91.75 121 PRO A N 1
ATOM 1000 C CA . PRO A 1 121 ? 7.329 7.221 11.151 1.00 91.75 121 PRO A CA 1
ATOM 1001 C C . PRO A 1 121 ? 7.388 6.230 12.323 1.00 91.75 121 PRO A C 1
ATOM 1003 O O . PRO A 1 121 ? 8.480 5.769 12.661 1.00 91.75 121 PRO A O 1
ATOM 1006 N N . ASN A 1 122 ? 6.239 5.873 12.906 1.00 90.94 122 ASN A N 1
ATOM 1007 C CA . ASN A 1 122 ? 6.148 4.948 14.035 1.00 90.94 122 ASN A CA 1
ATOM 1008 C C . ASN A 1 122 ? 5.993 3.485 13.594 1.00 90.94 122 ASN A C 1
ATOM 1010 O O . ASN A 1 122 ? 5.859 2.602 14.437 1.00 90.94 122 ASN A O 1
ATOM 1014 N N . GLN A 1 123 ? 6.041 3.205 12.285 1.00 90.94 123 GLN A N 1
ATOM 1015 C CA . GLN A 1 123 ? 6.002 1.850 11.719 1.00 90.94 123 GLN A CA 1
ATOM 1016 C C . GLN A 1 123 ? 4.827 0.989 12.225 1.00 90.94 123 GLN A C 1
ATOM 1018 O O . GLN A 1 123 ? 4.963 -0.222 12.351 1.00 90.94 123 GLN A O 1
ATOM 1023 N N . GLY A 1 124 ? 3.675 1.597 12.510 1.00 91.06 124 GLY A N 1
ATOM 1024 C CA . GLY A 1 124 ? 2.450 0.904 12.905 1.00 91.06 124 GLY A CA 1
ATOM 1025 C C . GLY A 1 124 ? 2.301 0.673 14.409 1.00 91.06 124 GLY A C 1
ATOM 1026 O O . GLY A 1 124 ? 1.292 0.109 14.828 1.00 91.06 124 GLY A O 1
ATOM 1027 N N . TRP A 1 125 ? 3.251 1.131 15.230 1.00 89.06 125 TRP A N 1
ATOM 1028 C CA . TRP A 1 125 ? 3.228 0.937 16.686 1.00 89.06 125 TRP A CA 1
ATOM 1029 C C . TRP A 1 125 ? 2.339 1.921 17.460 1.00 89.06 125 TRP A C 1
ATOM 1031 O O . TRP A 1 125 ? 2.229 1.789 18.675 1.00 89.06 125 TRP A O 1
ATOM 1041 N N . GLY A 1 126 ? 1.671 2.851 16.775 1.00 81.12 126 GLY A N 1
ATOM 1042 C CA . GLY A 1 126 ? 0.921 3.940 17.409 1.00 81.12 126 GLY A CA 1
ATOM 1043 C C . GLY A 1 126 ? 1.805 5.157 17.693 1.00 81.12 126 GLY A C 1
ATOM 1044 O O . GLY A 1 126 ? 3.017 5.129 17.471 1.00 81.12 126 GLY A O 1
ATOM 1045 N N . GLU A 1 127 ? 1.192 6.260 18.115 1.00 72.88 127 GLU A N 1
ATOM 1046 C CA . GLU A 1 127 ? 1.949 7.401 18.642 1.00 72.88 127 GLU A CA 1
ATOM 1047 C C . GLU A 1 127 ? 2.502 7.007 20.024 1.00 72.88 127 GLU A C 1
ATOM 1049 O O . GLU A 1 127 ? 1.776 6.378 20.795 1.00 72.88 127 GLU A O 1
ATOM 1054 N N . PRO A 1 128 ? 3.766 7.327 20.355 1.00 63.25 128 PRO A N 1
ATOM 1055 C CA . PRO A 1 128 ? 4.237 7.145 21.721 1.00 63.25 128 PRO A CA 1
ATOM 1056 C C . PRO A 1 128 ? 3.353 7.980 22.654 1.00 63.25 128 PRO A C 1
ATOM 1058 O O . PRO A 1 128 ? 3.095 9.148 22.360 1.00 63.25 128 PRO A O 1
ATOM 1061 N N . GLU A 1 129 ? 2.886 7.399 23.762 1.00 57.91 129 GLU A N 1
ATOM 1062 C CA . GLU A 1 129 ? 2.279 8.204 24.819 1.00 57.91 129 GLU A CA 1
ATOM 1063 C C . GLU A 1 129 ? 3.318 9.250 25.249 1.00 57.91 129 GLU A C 1
ATOM 1065 O O . GLU A 1 129 ? 4.457 8.906 25.581 1.00 57.91 129 GLU A O 1
ATOM 1070 N N . ASP A 1 130 ? 2.963 10.536 25.170 1.00 56.88 130 ASP A N 1
ATOM 1071 C CA . ASP A 1 130 ? 3.755 11.591 25.790 1.00 56.88 130 ASP A CA 1
ATOM 1072 C C . ASP A 1 130 ? 3.765 11.295 27.297 1.00 56.88 130 ASP A C 1
ATOM 1074 O O . ASP A 1 130 ? 2.812 11.612 28.013 1.00 56.88 130 ASP A O 1
ATOM 1078 N N . ASP A 1 131 ? 4.836 10.659 27.777 1.00 52.31 131 ASP A N 1
ATOM 1079 C CA . ASP A 1 131 ? 5.185 10.614 29.193 1.00 52.31 131 ASP A CA 1
ATOM 1080 C C . ASP A 1 131 ? 5.468 12.067 29.634 1.00 52.31 131 ASP A C 1
ATOM 1082 O O . ASP A 1 131 ? 6.614 12.522 29.675 1.00 52.31 131 ASP A O 1
ATOM 1086 N N . GLU A 1 132 ? 4.413 12.845 29.902 1.00 48.53 132 GLU A N 1
ATOM 1087 C CA . GLU A 1 132 ? 4.513 14.098 30.650 1.00 48.53 132 GLU A CA 1
ATOM 1088 C C . GLU A 1 132 ? 5.040 13.761 32.063 1.00 48.53 132 GLU A C 1
ATOM 1090 O O . GLU A 1 132 ? 4.277 13.351 32.940 1.00 48.53 132 GLU A O 1
ATOM 1095 N N . GLU A 1 133 ? 6.360 13.895 32.267 1.00 44.03 133 GLU A N 1
ATOM 1096 C CA . GLU A 1 133 ? 7.018 13.911 33.593 1.00 44.03 133 GLU A CA 1
ATOM 1097 C C . GLU A 1 133 ? 6.558 15.087 34.477 1.00 44.03 133 GLU A C 1
ATOM 1099 O O . GLU A 1 133 ? 6.541 16.250 34.001 1.00 44.03 133 GLU A O 1
#

Foldseek 3Di:
DAFFWWAAQPPRHIQAAQPAPVGGAWKFWAFQVGDTQIDGHHHRHCATNNDRNLLSLCCVQPVVQDDPDSVSSSVSSVVVVVVQVVCVVVVHPDPHSPQAIHMHPDSVDHSVNGDHIGTDPVSNNDDPPPPPD

pLDDT: mean 91.26, std 11.39, range [44.03, 98.56]

Secondary structure (DSSP, 8-state):
-----EE-TTT--B---TTSTT----EEEEPTT--EEEESS--SSSEETTEEHHHHHHHHH-GGG--S-HHHHHHHHHHHHHHHHHHHHHT--PPPPSS---EES-TT--GGGSPPPEE-TTTTS-PPP----

Solvent-accessible surface area (backbone atoms only — not comparable to full-atom values): 7528 Å² total; per-residue (Å²): 131,85,49,46,27,33,19,24,36,78,79,61,46,65,48,24,16,49,88,28,90,84,31,34,58,66,36,24,44,42,36,92,87,57,49,71,37,57,23,56,67,31,79,29,78,46,54,38,66,88,40,48,52,35,29,50,38,18,51,70,70,41,51,89,78,50,70,96,45,63,69,64,20,28,52,51,14,48,54,51,50,54,51,50,55,50,36,64,74,69,70,50,96,60,84,70,74,88,56,60,64,31,31,28,71,60,86,86,66,46,46,87,80,44,49,67,43,44,78,29,94,56,34,19,56,52,80,79,78,82,79,82,126

Sequence (133 aa):
MGQFSWKTSDTKRAITIWDCEDGSFPVYLVTPDNEKILERNYEGYGVFGGYDAYELLAKWNRPDLCNDDTEHNRHIGIDLDECWKWNKLHGEDYPMMKYPLKFCEDPTLNYEDLDPAEDDPNQGWGEPEDDEE

Mean predicted aligned error: 4.55 Å